Protein AF-A0AAN5CFC8-F1 (afdb_monomer)

Radius of gyration: 13.32 Å; Cα contacts (8 Å, |Δi|>4): 120; chains: 1; bounding box: 36×22×31 Å

Sequence (70 aa):
YTNNNNWDEIVGINWDGVSKYPLWWANYNGQANFNNFKPFGGWSKPDIHQYTGDIKGPCSMGNIDQNWYP

Mean predicted aligned error: 3.34 Å

pLDDT: mean 94.58, std 3.39, range [82.75, 97.94]

Foldseek 3Di:
DEEQVVCCVPPRFAAQPPVVDADAYEDQQQDQDFPPDDDTSNHPGHQKYQHHWQCQDPPNPGIDTDMHGD

Structure (mmCIF, N/CA/C/O backbone):
data_AF-A0AAN5CFC8-F1
#
_entry.id   AF-A0AAN5CFC8-F1
#
loop_
_atom_site.group_PDB
_atom_site.id
_atom_site.type_symbol
_atom_site.label_atom_id
_atom_site.label_alt_id
_atom_site.label_comp_id
_atom_site.label_asym_id
_atom_site.label_entity_id
_atom_site.label_seq_id
_atom_site.pdbx_PDB_ins_code
_atom_site.Cartn_x
_atom_site.Cartn_y
_atom_site.Cartn_z
_atom_site.occupancy
_atom_site.B_iso_or_equiv
_atom_site.auth_seq_id
_atom_site.auth_comp_id
_atom_site.auth_asym_id
_atom_site.auth_atom_id
_atom_site.pdbx_PDB_model_num
ATOM 1 N N . TYR A 1 1 ? -1.607 -7.918 0.961 1.00 95.00 1 TYR A N 1
ATOM 2 C CA . TYR A 1 1 ? -1.528 -7.293 -0.369 1.00 95.00 1 TYR A CA 1
ATOM 3 C C . TYR A 1 1 ? -2.913 -7.314 -0.984 1.00 95.00 1 TYR A C 1
ATOM 5 O O . TYR A 1 1 ? -3.465 -8.400 -1.089 1.00 95.00 1 TYR A O 1
ATOM 13 N N . THR A 1 2 ? -3.505 -6.156 -1.277 1.00 96.50 2 THR A N 1
ATOM 14 C CA . THR A 1 2 ? -4.832 -6.047 -1.918 1.00 96.50 2 THR A CA 1
ATOM 15 C C . THR A 1 2 ? -5.103 -4.604 -2.369 1.00 96.50 2 THR A C 1
ATOM 17 O O . THR A 1 2 ? -4.356 -3.683 -2.038 1.00 96.50 2 THR A O 1
ATOM 20 N N . ASN A 1 3 ? -6.204 -4.392 -3.083 1.00 96.06 3 ASN A N 1
ATOM 21 C CA . ASN A 1 3 ? -6.827 -3.088 -3.293 1.00 96.06 3 ASN A CA 1
ATOM 22 C C . ASN A 1 3 ? -8.282 -3.113 -2.792 1.00 96.06 3 ASN A C 1
ATOM 24 O O . ASN A 1 3 ? -8.800 -4.166 -2.422 1.00 96.06 3 ASN A O 1
ATOM 28 N N . ASN A 1 4 ? -8.935 -1.953 -2.772 1.00 96.12 4 ASN A N 1
ATOM 29 C CA . ASN A 1 4 ? -10.302 -1.801 -2.274 1.00 96.12 4 ASN A CA 1
ATOM 30 C C . ASN A 1 4 ? -11.334 -2.598 -3.097 1.00 96.12 4 ASN A C 1
ATOM 32 O O . ASN A 1 4 ? -12.273 -3.124 -2.514 1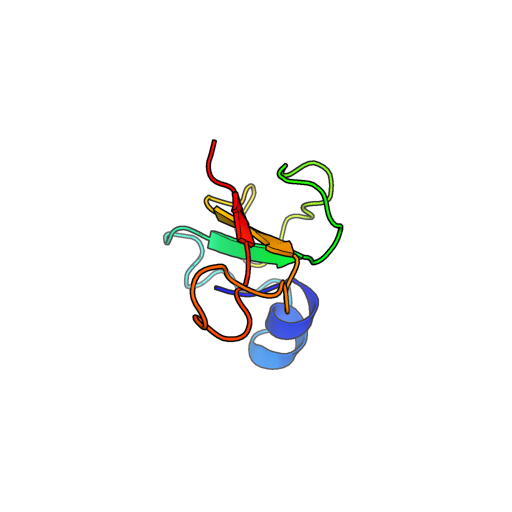.00 96.12 4 ASN A O 1
ATOM 36 N N . ASN A 1 5 ? -11.155 -2.713 -4.419 1.00 96.44 5 ASN A N 1
ATOM 37 C CA . ASN A 1 5 ? -12.096 -3.426 -5.289 1.00 96.44 5 ASN A CA 1
ATOM 38 C C . ASN A 1 5 ? -12.048 -4.934 -5.018 1.00 96.44 5 ASN A C 1
ATOM 40 O O . ASN A 1 5 ? -13.073 -5.546 -4.746 1.00 96.44 5 ASN A O 1
ATOM 44 N N . ASN A 1 6 ? -10.849 -5.523 -5.001 1.00 96.81 6 ASN A N 1
ATOM 45 C CA . ASN A 1 6 ? -10.703 -6.951 -4.724 1.00 96.81 6 ASN A CA 1
ATOM 46 C C . ASN A 1 6 ? -11.055 -7.294 -3.275 1.00 96.81 6 ASN A C 1
ATOM 48 O O . ASN A 1 6 ? -11.546 -8.386 -3.008 1.00 96.81 6 ASN A O 1
ATOM 52 N N . TRP A 1 7 ? -10.836 -6.373 -2.333 1.00 97.56 7 TRP A N 1
ATOM 53 C CA . TRP A 1 7 ? -11.296 -6.573 -0.961 1.00 97.56 7 TRP A CA 1
ATOM 54 C C . TRP A 1 7 ? -12.818 -6.703 -0.896 1.00 97.56 7 TRP A C 1
ATOM 56 O O . TRP A 1 7 ? -13.329 -7.639 -0.282 1.00 97.56 7 TRP A O 1
ATOM 66 N N . ASP A 1 8 ? -13.532 -5.801 -1.575 1.00 97.75 8 ASP A N 1
ATOM 67 C CA . ASP A 1 8 ? -14.992 -5.826 -1.633 1.00 97.75 8 ASP A CA 1
ATOM 68 C C . ASP A 1 8 ? -15.525 -7.103 -2.291 1.00 97.75 8 ASP A C 1
ATOM 70 O O . ASP A 1 8 ? -16.410 -7.757 -1.748 1.00 97.75 8 ASP A O 1
ATOM 74 N N . GLU A 1 9 ? -14.917 -7.525 -3.400 1.00 97.75 9 GLU A N 1
ATOM 75 C CA . GLU A 1 9 ? -15.314 -8.736 -4.127 1.00 97.75 9 GLU A CA 1
ATOM 76 C C . GLU A 1 9 ? -15.111 -10.036 -3.329 1.00 97.75 9 GLU A C 1
ATOM 78 O O . GLU A 1 9 ? -15.887 -10.977 -3.492 1.00 97.75 9 GLU A O 1
ATOM 83 N N . ILE A 1 10 ? -14.069 -10.121 -2.493 1.00 97.06 10 ILE A N 1
ATOM 84 C CA . ILE A 1 10 ? -13.681 -11.377 -1.827 1.00 97.06 10 ILE A CA 1
ATOM 85 C C . ILE A 1 10 ? -14.296 -11.494 -0.430 1.00 97.06 10 ILE A C 1
ATOM 87 O O . ILE A 1 10 ? -14.800 -12.557 -0.066 1.00 97.06 10 ILE A O 1
ATOM 91 N N . VAL A 1 11 ? -14.212 -10.433 0.376 1.00 97.06 11 VAL A N 1
ATOM 92 C CA . VAL A 1 11 ? -14.613 -10.456 1.796 1.00 97.06 11 VAL A CA 1
ATOM 93 C C . VAL A 1 11 ? -15.650 -9.389 2.153 1.00 97.06 11 VAL A C 1
ATOM 95 O O . VAL A 1 11 ? -16.181 -9.409 3.263 1.00 97.06 11 VAL A O 1
ATOM 98 N N . GLY A 1 12 ? -15.969 -8.483 1.225 1.00 96.75 12 GLY A N 1
ATOM 99 C CA . GLY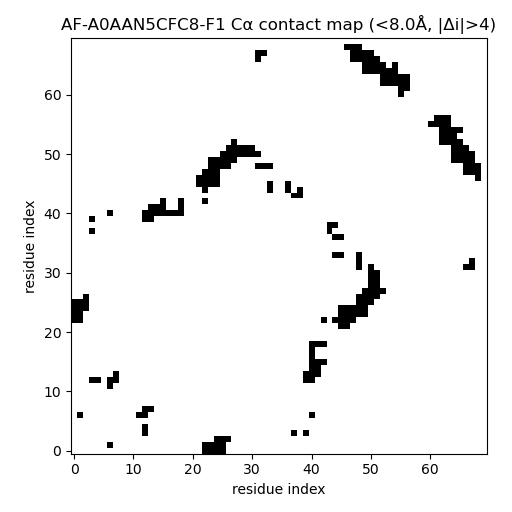 A 1 12 ? -16.791 -7.301 1.465 1.00 96.75 12 GLY A CA 1
ATOM 100 C C . GLY A 1 12 ? -15.977 -6.141 2.043 1.00 96.75 12 GLY A C 1
ATOM 101 O O . GLY A 1 12 ? -15.143 -6.322 2.933 1.00 96.75 12 GLY A O 1
ATOM 102 N N . ILE A 1 13 ? -16.242 -4.917 1.572 1.00 97.19 13 ILE A N 1
ATOM 103 C CA . ILE A 1 13 ? -15.399 -3.736 1.839 1.00 97.19 13 ILE A CA 1
ATOM 104 C C . ILE A 1 13 ? -15.174 -3.440 3.335 1.00 97.19 13 ILE A C 1
ATOM 106 O O . ILE A 1 13 ? -14.147 -2.871 3.714 1.00 97.19 13 ILE A O 1
ATOM 110 N N . ASN A 1 14 ? -16.116 -3.851 4.189 1.00 97.12 14 ASN A N 1
ATOM 111 C CA . ASN A 1 14 ? -16.119 -3.582 5.627 1.00 97.12 14 ASN A CA 1
ATOM 112 C C . ASN A 1 14 ? -15.493 -4.693 6.484 1.00 97.12 14 ASN A C 1
ATOM 114 O O . ASN A 1 14 ? -15.345 -4.493 7.686 1.00 97.12 14 ASN A O 1
ATOM 118 N N . TRP A 1 15 ? -15.151 -5.857 5.923 1.00 97.75 15 TRP A N 1
ATOM 119 C CA . TRP A 1 15 ? -14.576 -6.943 6.719 1.00 97.75 15 TRP A CA 1
ATOM 120 C C . TRP A 1 15 ? -13.142 -6.611 7.150 1.00 97.75 15 TRP A C 1
ATOM 122 O O . TRP A 1 15 ? -12.291 -6.320 6.310 1.00 97.75 15 TRP A O 1
ATOM 132 N N . ASP A 1 16 ? -12.868 -6.665 8.454 1.00 97.69 16 ASP A N 1
ATOM 133 C CA . ASP A 1 16 ? -11.659 -6.119 9.087 1.00 97.69 16 ASP A CA 1
ATOM 134 C C . ASP A 1 16 ? -10.818 -7.160 9.847 1.00 97.69 16 ASP A C 1
ATOM 136 O O . ASP A 1 16 ? -9.876 -6.803 10.561 1.00 97.69 16 ASP A O 1
ATOM 140 N N . GLY A 1 17 ? -11.104 -8.455 9.670 1.00 96.88 17 GLY A N 1
ATOM 141 C CA . GLY A 1 17 ? -10.513 -9.547 10.460 1.00 96.88 17 GLY A CA 1
ATOM 142 C C . GLY A 1 17 ? -8.984 -9.674 10.381 1.00 96.88 17 GLY A C 1
ATOM 143 O O . GLY A 1 17 ? -8.373 -10.381 11.186 1.00 96.88 17 GLY A O 1
ATOM 144 N N . VAL A 1 18 ? -8.346 -8.978 9.437 1.00 96.31 18 VAL A N 1
ATOM 145 C CA . VAL A 1 18 ? -6.885 -8.940 9.255 1.00 96.31 18 VAL A CA 1
ATOM 146 C C . VAL A 1 18 ? -6.297 -7.526 9.286 1.00 96.31 18 VAL A C 1
ATOM 148 O O . VAL A 1 18 ? -5.113 -7.363 8.999 1.00 96.31 18 VAL A O 1
ATOM 151 N N . SER A 1 19 ? -7.075 -6.519 9.692 1.00 96.12 19 SER A N 1
ATOM 152 C CA . SER A 1 19 ? -6.643 -5.112 9.796 1.00 96.12 19 SER A CA 1
ATOM 153 C C . SER A 1 19 ? -5.408 -4.901 10.686 1.00 96.12 19 SER A C 1
ATOM 155 O O . SER A 1 19 ? -4.674 -3.930 10.528 1.00 96.12 19 SER A O 1
ATOM 157 N N . LYS A 1 20 ? -5.126 -5.848 11.592 1.00 96.81 20 LYS A N 1
ATOM 158 C CA . LYS A 1 20 ? -3.923 -5.877 12.440 1.00 96.81 20 LYS A CA 1
ATOM 159 C C . LYS A 1 20 ? -2.604 -6.086 11.681 1.00 96.81 20 LYS A C 1
ATOM 161 O O . LYS A 1 20 ? -1.543 -5.904 12.273 1.00 96.81 20 LYS A O 1
ATOM 166 N N . TYR A 1 21 ? -2.648 -6.541 10.430 1.00 97.12 21 TYR A N 1
ATOM 167 C CA . TYR A 1 21 ? -1.453 -6.786 9.624 1.00 97.12 21 TYR A CA 1
ATOM 168 C C . TYR A 1 21 ? -1.150 -5.607 8.696 1.00 97.12 21 TYR A C 1
ATOM 170 O O . TYR A 1 21 ? -2.085 -4.930 8.263 1.00 97.12 21 TYR A O 1
ATOM 178 N N . PRO A 1 22 ? 0.129 -5.394 8.333 1.00 97.19 22 PRO A N 1
ATOM 179 C CA . PRO A 1 22 ? 0.504 -4.352 7.391 1.00 97.19 22 PRO A CA 1
ATOM 180 C C . PRO A 1 22 ? -0.189 -4.500 6.038 1.00 97.19 22 PRO A C 1
ATOM 182 O O . PRO A 1 22 ? -0.300 -5.606 5.489 1.00 97.19 22 PRO A O 1
ATOM 185 N N . LEU A 1 23 ? -0.612 -3.376 5.468 1.00 97.38 23 LEU A N 1
ATOM 186 C CA . LEU A 1 23 ? -1.267 -3.349 4.170 1.00 97.38 23 LEU A CA 1
ATOM 187 C C . LEU A 1 23 ? -0.271 -2.976 3.071 1.00 97.38 23 LEU A C 1
ATOM 189 O O . LEU A 1 23 ? 0.209 -1.848 2.982 1.00 97.38 23 LEU A O 1
ATOM 193 N N . TRP A 1 24 ? -0.037 -3.923 2.167 1.00 97.62 24 TRP A N 1
ATOM 194 C CA . TRP A 1 24 ? 0.529 -3.639 0.851 1.00 97.62 24 TRP A CA 1
ATOM 195 C C . TRP A 1 24 ? -0.612 -3.343 -0.126 1.00 97.62 24 TRP A C 1
ATOM 197 O O . TRP A 1 24 ? -1.348 -4.242 -0.536 1.00 97.62 24 TRP A O 1
ATOM 207 N N . TRP A 1 25 ? -0.797 -2.067 -0.433 1.00 97.25 25 TRP A N 1
ATOM 208 C CA . TRP A 1 25 ? -1.886 -1.544 -1.243 1.00 97.25 25 TRP A CA 1
ATOM 209 C C . TRP A 1 25 ? -1.491 -1.447 -2.717 1.00 97.25 25 TRP A C 1
ATOM 211 O O . TRP A 1 25 ? -0.470 -0.849 -3.047 1.00 97.25 25 TRP A O 1
ATOM 221 N N . ALA A 1 26 ? -2.305 -2.013 -3.606 1.00 96.19 26 ALA A N 1
ATOM 222 C CA . ALA A 1 26 ? -2.097 -1.921 -5.049 1.00 96.19 26 ALA A CA 1
ATOM 223 C C . ALA A 1 26 ? -2.955 -0.807 -5.659 1.00 96.19 26 ALA A C 1
ATOM 225 O O . ALA A 1 26 ? -4.185 -0.839 -5.580 1.00 96.19 26 ALA A O 1
ATOM 226 N N . ASN A 1 27 ? -2.318 0.181 -6.284 1.00 94.94 27 ASN A N 1
ATOM 227 C CA . ASN A 1 27 ? -3.008 1.226 -7.034 1.00 94.94 27 ASN A CA 1
ATOM 228 C C . ASN A 1 27 ? -2.061 1.836 -8.068 1.00 94.94 27 ASN A C 1
ATOM 230 O O . ASN A 1 27 ? -1.226 2.669 -7.729 1.00 94.94 27 ASN A O 1
ATOM 234 N N . TYR A 1 28 ? -2.207 1.438 -9.330 1.00 92.56 28 TYR A N 1
ATOM 235 C CA . TYR A 1 28 ? -1.295 1.819 -10.412 1.00 92.56 28 TYR A CA 1
ATOM 236 C C . TYR A 1 28 ? -1.535 3.251 -10.918 1.00 92.56 28 TYR A C 1
ATOM 238 O O . TYR A 1 28 ? -1.979 3.466 -12.042 1.00 92.56 28 TYR A O 1
ATOM 246 N N . ASN A 1 29 ? -1.287 4.244 -10.065 1.00 92.06 29 ASN A N 1
ATOM 247 C CA . ASN A 1 29 ? -1.478 5.663 -10.370 1.00 92.06 29 ASN A CA 1
ATOM 248 C C . ASN A 1 29 ? -0.185 6.380 -10.804 1.00 92.06 29 ASN A C 1
ATOM 250 O O . ASN A 1 29 ? -0.214 7.584 -11.055 1.00 92.06 29 ASN A O 1
ATOM 254 N N . GLY A 1 30 ? 0.947 5.670 -10.873 1.00 92.62 30 GLY A N 1
ATOM 255 C CA . GLY A 1 30 ? 2.240 6.238 -11.257 1.00 92.62 30 GLY A CA 1
ATOM 256 C C . GLY A 1 30 ? 2.887 7.138 -10.199 1.00 92.62 30 GLY A C 1
ATOM 257 O O . GLY A 1 30 ? 3.919 7.745 -10.475 1.00 92.62 30 GLY A O 1
ATOM 258 N N . GLN A 1 31 ? 2.313 7.242 -9.000 1.00 93.75 31 GLN A N 1
ATOM 259 C CA . GLN A 1 31 ? 2.787 8.122 -7.939 1.00 93.75 31 GLN A CA 1
ATOM 260 C C . GLN A 1 31 ? 3.256 7.314 -6.730 1.00 93.75 31 GLN A C 1
ATOM 262 O O . GLN A 1 31 ? 2.479 6.595 -6.117 1.00 93.75 31 GLN A O 1
ATOM 267 N N . ALA A 1 32 ? 4.516 7.487 -6.341 1.00 94.62 32 ALA A N 1
ATOM 268 C CA . ALA A 1 32 ? 5.101 6.856 -5.158 1.00 94.62 32 ALA A CA 1
ATOM 269 C C . ALA A 1 32 ? 4.661 7.594 -3.867 1.00 94.62 32 ALA A C 1
ATOM 271 O O . ALA A 1 32 ? 5.449 8.304 -3.246 1.00 94.62 32 ALA A O 1
ATOM 272 N N . ASN A 1 33 ? 3.368 7.534 -3.523 1.00 94.50 33 ASN A N 1
ATOM 273 C CA . ASN A 1 33 ? 2.784 8.159 -2.328 1.00 94.50 33 ASN A CA 1
ATOM 274 C C . ASN A 1 33 ? 1.425 7.533 -1.951 1.00 94.50 33 ASN A C 1
ATOM 276 O O . ASN A 1 33 ? 0.821 6.808 -2.730 1.00 94.50 33 ASN A O 1
ATOM 280 N N . PHE A 1 34 ? 0.873 7.881 -0.785 1.00 95.75 34 PHE A N 1
ATOM 281 C CA . PHE A 1 34 ? -0.435 7.373 -0.336 1.00 95.75 34 PHE A CA 1
ATOM 282 C C . PHE A 1 34 ? -1.627 8.316 -0.589 1.00 95.75 34 PHE A C 1
ATOM 284 O O . PHE A 1 34 ? -2.709 8.071 -0.059 1.00 95.75 34 PHE A O 1
ATOM 291 N N . ASN A 1 35 ? -1.486 9.382 -1.387 1.00 92.69 35 ASN A N 1
ATOM 292 C CA . ASN A 1 35 ? -2.483 10.468 -1.472 1.00 92.69 35 ASN A CA 1
ATOM 293 C C . ASN A 1 35 ? -3.870 10.026 -1.974 1.00 92.69 35 ASN A C 1
ATOM 295 O O . ASN A 1 35 ? -4.858 10.709 -1.722 1.00 92.69 35 ASN A O 1
ATOM 299 N N . ASN A 1 36 ? -3.957 8.888 -2.664 1.00 91.31 36 ASN A N 1
ATOM 300 C CA . ASN A 1 36 ? -5.206 8.349 -3.212 1.00 91.31 36 ASN A CA 1
ATOM 301 C C . ASN A 1 36 ? -5.766 7.166 -2.408 1.00 91.31 36 ASN A C 1
ATOM 303 O O . ASN A 1 36 ? -6.720 6.517 -2.847 1.00 91.31 36 ASN A O 1
ATOM 307 N N . PHE A 1 37 ? -5.176 6.856 -1.252 1.00 95.94 37 PHE A N 1
ATOM 308 C CA . PHE A 1 37 ? -5.661 5.775 -0.412 1.00 95.94 37 PHE A CA 1
ATOM 309 C C . PHE A 1 37 ? -7.029 6.125 0.182 1.00 95.94 37 PHE A C 1
ATOM 311 O O . PHE A 1 37 ? -7.219 7.180 0.788 1.00 95.94 37 PHE A O 1
ATOM 318 N N . LYS A 1 38 ? -7.982 5.206 0.032 1.00 95.62 38 LYS A N 1
ATOM 319 C CA . LYS A 1 38 ? -9.282 5.258 0.703 1.00 95.62 38 LYS A CA 1
ATOM 320 C C . LYS A 1 38 ? -9.306 4.158 1.759 1.00 95.62 38 LYS A C 1
ATOM 322 O O . LYS A 1 38 ? -9.031 3.021 1.387 1.00 95.62 38 LYS A O 1
ATOM 327 N N . PRO A 1 39 ? -9.636 4.455 3.026 1.00 96.75 39 PRO A N 1
ATOM 328 C CA . PRO A 1 39 ? -9.749 3.430 4.056 1.00 96.75 39 PRO A CA 1
ATOM 329 C C . PRO A 1 39 ? -10.751 2.336 3.676 1.00 96.75 39 PRO A C 1
ATOM 331 O O . PRO A 1 39 ? -11.846 2.629 3.196 1.00 96.75 39 PRO A O 1
ATOM 334 N N . PHE A 1 40 ? -10.375 1.082 3.906 1.00 97.88 40 PHE A N 1
ATOM 335 C CA . PHE A 1 40 ? -11.226 -0.099 3.746 1.00 97.88 40 PHE A CA 1
ATOM 336 C C . PHE A 1 40 ? -10.722 -1.213 4.662 1.00 97.88 40 PHE A C 1
ATOM 338 O 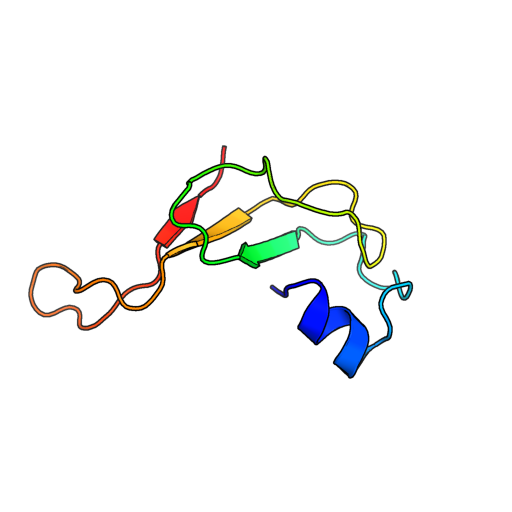O . PHE A 1 40 ? -9.576 -1.166 5.108 1.00 97.88 40 PHE A O 1
ATOM 345 N N . GLY A 1 41 ? -11.559 -2.212 4.951 1.00 96.75 41 GLY A N 1
ATOM 346 C CA . GLY A 1 41 ? -11.143 -3.414 5.683 1.00 96.75 41 GLY A CA 1
ATOM 347 C C . GLY A 1 41 ? -10.455 -3.162 7.030 1.00 96.75 41 GLY A C 1
ATOM 348 O O . GLY A 1 41 ? -9.573 -3.918 7.423 1.00 96.75 41 GLY A O 1
ATOM 349 N N . GLY A 1 42 ? -10.797 -2.060 7.705 1.00 97.12 42 GLY A N 1
ATOM 350 C CA . GLY A 1 42 ? -10.180 -1.629 8.964 1.00 97.12 42 GLY A CA 1
ATOM 351 C C . GLY A 1 42 ? -8.820 -0.924 8.838 1.00 97.12 42 GLY A C 1
ATOM 352 O O . GLY A 1 42 ? -8.322 -0.406 9.835 1.00 97.12 42 GLY A O 1
ATOM 353 N N . TRP A 1 43 ? -8.224 -0.829 7.645 1.00 97.94 43 TRP A N 1
ATOM 354 C CA . TRP A 1 43 ? -6.986 -0.073 7.436 1.00 97.94 43 TRP A CA 1
ATOM 355 C C . TRP A 1 43 ? -7.260 1.413 7.220 1.00 97.94 43 TRP A C 1
ATOM 357 O O . TRP A 1 43 ? -7.953 1.807 6.282 1.00 97.94 43 TRP A O 1
ATOM 367 N N . S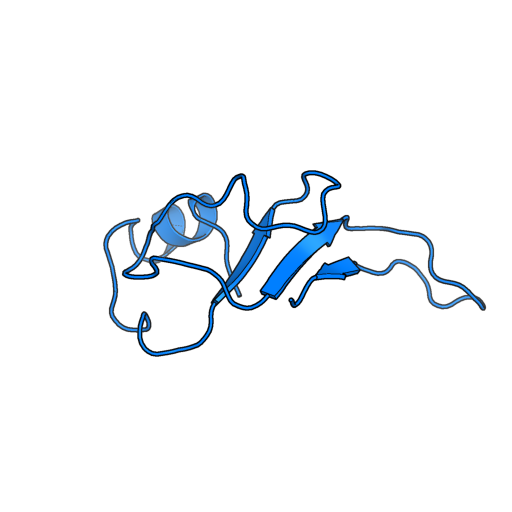ER A 1 44 ? -6.648 2.252 8.055 1.00 96.44 44 SER A N 1
ATOM 368 C CA . SER A 1 44 ? -6.666 3.713 7.910 1.00 96.44 44 SER A CA 1
ATOM 369 C C . SER A 1 44 ? -5.509 4.254 7.067 1.00 96.44 44 SER A C 1
ATOM 371 O O . SER A 1 44 ? -5.618 5.348 6.517 1.00 96.44 44 SER A O 1
ATOM 373 N N . LYS A 1 45 ? -4.421 3.487 6.932 1.00 95.81 45 LYS A N 1
ATOM 374 C CA . LYS A 1 45 ? -3.285 3.781 6.053 1.00 95.81 45 LYS A CA 1
ATOM 375 C C . LYS A 1 45 ? -2.638 2.485 5.550 1.00 95.81 45 LYS A C 1
ATOM 377 O O . LYS A 1 45 ? -2.649 1.499 6.289 1.00 95.81 45 LYS A O 1
ATOM 382 N N . PRO A 1 46 ? -2.049 2.484 4.346 1.00 96.75 46 PRO A N 1
ATOM 383 C CA . PRO A 1 46 ? -1.188 1.406 3.895 1.00 96.75 46 PRO A CA 1
ATOM 384 C C . PRO A 1 46 ? 0.227 1.559 4.468 1.00 96.75 46 PRO A C 1
ATOM 386 O O . PRO A 1 46 ? 0.608 2.614 4.982 1.00 96.75 46 PRO A O 1
ATOM 389 N N . ASP A 1 47 ? 1.008 0.493 4.352 1.00 97.19 47 ASP A N 1
ATOM 390 C CA . ASP A 1 47 ? 2.430 0.465 4.697 1.00 97.19 47 ASP A CA 1
ATOM 391 C C . ASP A 1 47 ? 3.292 0.448 3.435 1.00 97.19 47 ASP A C 1
ATOM 393 O O . ASP A 1 47 ? 4.313 1.121 3.383 1.00 97.19 47 ASP A O 1
ATOM 397 N N . ILE A 1 48 ? 2.856 -0.266 2.392 1.00 97.69 48 ILE A N 1
ATOM 398 C CA . ILE A 1 48 ? 3.522 -0.319 1.083 1.00 97.69 48 ILE A CA 1
ATOM 399 C C . ILE A 1 48 ? 2.503 0.039 0.003 1.00 97.69 48 ILE A C 1
ATOM 401 O O . ILE A 1 48 ? 1.354 -0.396 0.071 1.00 97.69 48 ILE A O 1
ATOM 405 N N . HIS A 1 49 ? 2.922 0.772 -1.027 1.00 97.19 49 HIS A N 1
ATOM 406 C CA . HIS A 1 49 ? 2.105 1.065 -2.205 1.00 97.19 49 HIS A CA 1
ATOM 407 C C . HIS A 1 49 ? 2.753 0.539 -3.482 1.00 97.19 49 HIS A C 1
ATOM 409 O O . HIS A 1 49 ? 3.836 0.980 -3.851 1.00 97.19 49 HIS A O 1
ATOM 415 N N . GLN A 1 50 ? 2.087 -0.385 -4.171 1.00 96.56 50 GLN A N 1
ATOM 416 C CA . GLN A 1 50 ? 2.447 -0.777 -5.532 1.00 96.56 50 GLN A CA 1
ATOM 417 C C . GLN A 1 50 ? 1.826 0.222 -6.516 1.00 96.56 50 GLN A C 1
ATOM 419 O O . GLN A 1 50 ? 0.602 0.239 -6.685 1.00 96.56 50 GLN A O 1
ATOM 424 N N . TYR A 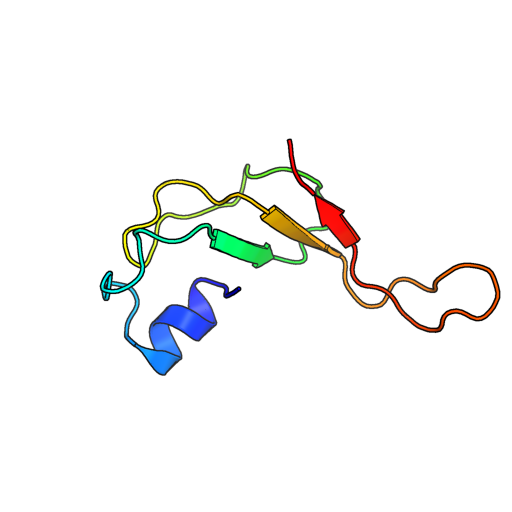1 51 ? 2.659 1.076 -7.120 1.00 94.50 51 TYR A N 1
ATOM 425 C CA . TYR A 1 51 ? 2.212 2.274 -7.849 1.00 94.50 51 TYR A CA 1
ATOM 426 C C . TYR A 1 51 ? 2.408 2.207 -9.367 1.00 94.50 51 TYR A C 1
ATOM 428 O O . TYR A 1 51 ? 1.755 2.946 -10.106 1.00 94.50 51 TYR A O 1
ATOM 436 N N . THR A 1 52 ? 3.262 1.306 -9.845 1.00 92.75 52 THR A N 1
ATOM 437 C CA . THR A 1 52 ? 3.442 0.987 -11.267 1.00 92.75 52 THR A CA 1
ATOM 438 C C . THR A 1 52 ? 3.615 -0.514 -11.429 1.00 92.75 52 THR A C 1
ATOM 440 O O . THR A 1 52 ? 4.221 -1.173 -10.582 1.00 92.75 52 THR A O 1
ATOM 443 N N . GLY A 1 53 ? 3.068 -1.038 -12.521 1.00 90.44 53 GLY A N 1
ATOM 444 C CA . GLY A 1 53 ? 3.283 -2.411 -12.955 1.00 90.44 53 GLY A CA 1
ATOM 445 C C . GLY A 1 53 ? 3.934 -2.453 -14.330 1.00 90.44 53 GLY A C 1
ATOM 446 O O . GLY A 1 53 ? 3.999 -1.433 -15.022 1.00 90.44 53 GLY A O 1
ATOM 447 N N . ASP A 1 54 ? 4.413 -3.633 -14.710 1.00 89.69 54 ASP A N 1
ATOM 448 C CA . ASP A 1 54 ? 4.922 -3.926 -16.057 1.00 89.69 54 ASP A CA 1
ATOM 449 C C . ASP A 1 54 ? 6.066 -3.021 -16.554 1.00 89.69 54 ASP A C 1
ATOM 451 O O . ASP A 1 54 ? 6.256 -2.813 -17.756 1.00 89.69 54 ASP A O 1
ATOM 455 N N . ILE A 1 55 ? 6.882 -2.491 -15.642 1.00 89.69 55 ILE A N 1
ATOM 456 C CA . ILE A 1 55 ? 8.046 -1.690 -16.020 1.00 89.69 55 ILE A CA 1
ATOM 457 C C . ILE A 1 55 ? 9.150 -2.621 -16.507 1.00 89.69 55 ILE A C 1
ATOM 459 O O . ILE A 1 55 ? 9.542 -3.548 -15.805 1.00 89.69 55 ILE A O 1
ATOM 463 N N . LYS A 1 56 ? 9.704 -2.360 -17.695 1.00 89.81 56 LYS A N 1
ATOM 464 C CA . LYS A 1 56 ? 10.842 -3.132 -18.206 1.00 89.81 56 LYS A CA 1
ATOM 465 C C . LYS A 1 56 ? 12.039 -2.984 -17.264 1.00 89.81 56 LYS A C 1
ATOM 467 O O . LYS A 1 56 ? 12.629 -1.908 -17.153 1.00 89.81 56 LYS A O 1
ATOM 472 N N . GLY A 1 57 ? 12.398 -4.080 -16.611 1.00 85.94 57 GLY A N 1
ATOM 473 C CA . GLY A 1 57 ? 13.514 -4.161 -15.688 1.00 85.94 57 GLY A CA 1
ATOM 474 C C . GLY A 1 57 ? 14.871 -4.056 -16.397 1.00 85.94 57 GLY A C 1
ATOM 475 O O . GLY A 1 57 ? 14.996 -4.367 -17.589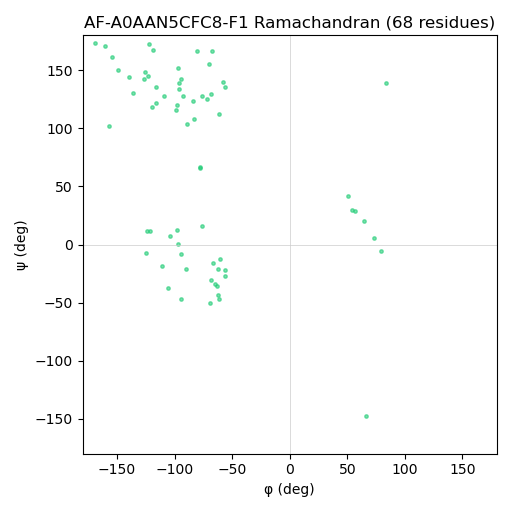 1.00 85.94 57 GLY A O 1
ATOM 476 N N . PRO A 1 58 ? 15.918 -3.622 -15.676 1.00 87.56 58 PRO A N 1
ATOM 477 C CA . PRO A 1 58 ? 17.278 -3.582 -16.201 1.00 87.56 58 PRO A CA 1
ATOM 478 C C . PRO A 1 58 ? 17.831 -4.996 -16.430 1.00 87.56 58 PRO A C 1
ATOM 480 O O . PRO A 1 58 ? 17.283 -5.979 -15.940 1.00 87.56 58 PRO A O 1
ATOM 483 N N . CYS A 1 59 ? 18.946 -5.101 -17.158 1.00 87.38 59 CYS A N 1
ATOM 484 C CA . CYS A 1 59 ? 19.751 -6.330 -17.241 1.00 87.38 59 CYS A CA 1
ATOM 485 C C . CYS A 1 59 ? 18.956 -7.611 -17.581 1.00 87.38 59 CYS A C 1
ATOM 487 O O . CYS A 1 59 ? 19.194 -8.662 -16.993 1.00 87.38 59 CYS A O 1
ATOM 489 N N . SER A 1 60 ? 18.011 -7.529 -18.525 1.00 89.25 60 SER A N 1
ATOM 490 C CA . SER A 1 60 ? 17.169 -8.659 -18.967 1.00 89.25 60 SER A CA 1
ATOM 491 C C . SER A 1 60 ? 16.226 -9.238 -17.898 1.00 89.25 60 SER A C 1
ATOM 493 O O . SER A 1 60 ? 15.735 -10.351 -18.062 1.00 89.25 60 SER A O 1
ATOM 495 N N . MET A 1 61 ? 15.913 -8.485 -16.838 1.00 82.75 61 MET A N 1
ATOM 496 C CA . MET A 1 61 ? 15.102 -8.936 -15.693 1.00 82.75 61 MET A CA 1
ATOM 497 C C . MET A 1 61 ? 13.579 -9.009 -15.958 1.00 82.75 61 MET A C 1
ATOM 499 O O . MET A 1 61 ? 12.793 -9.106 -15.023 1.00 82.75 61 MET A O 1
ATOM 503 N N . GLY A 1 62 ? 13.134 -8.992 -17.217 1.00 89.06 62 GLY A N 1
ATOM 504 C CA . GLY A 1 62 ? 11.706 -9.015 -17.561 1.00 89.06 62 GLY A CA 1
ATOM 505 C C . GLY A 1 62 ? 10.966 -7.748 -17.118 1.00 89.06 62 GLY A C 1
ATOM 506 O O . GLY A 1 62 ? 11.542 -6.662 -17.133 1.00 89.06 62 GLY A O 1
ATOM 507 N N . ASN A 1 63 ? 9.691 -7.885 -16.759 1.00 92.19 63 ASN A N 1
ATOM 508 C CA . ASN A 1 63 ? 8.867 -6.799 -16.229 1.00 92.19 63 ASN A CA 1
ATOM 509 C C . ASN A 1 63 ? 8.879 -6.811 -14.695 1.00 92.19 63 ASN A C 1
ATOM 511 O O . ASN A 1 63 ? 8.866 -7.879 -14.085 1.00 92.19 63 ASN A O 1
ATOM 515 N N . ILE A 1 64 ? 8.883 -5.628 -14.085 1.00 91.75 64 ILE A N 1
ATOM 516 C CA . ILE A 1 64 ? 8.861 -5.435 -12.637 1.00 91.75 64 ILE A CA 1
ATOM 517 C C . ILE A 1 64 ? 7.712 -4.516 -12.225 1.00 91.75 64 ILE A C 1
ATOM 519 O O . ILE A 1 64 ? 7.377 -3.560 -12.929 1.00 91.75 64 ILE A O 1
ATOM 523 N N . ASP A 1 65 ? 7.184 -4.766 -11.032 1.00 93.25 65 ASP A N 1
ATOM 524 C CA . ASP A 1 65 ? 6.281 -3.847 -10.350 1.00 93.25 65 ASP A CA 1
ATOM 525 C C . ASP A 1 65 ? 7.075 -2.989 -9.366 1.00 93.25 65 ASP A C 1
ATOM 527 O O . ASP A 1 65 ? 7.885 -3.507 -8.587 1.00 93.25 65 ASP A O 1
ATOM 531 N N . GLN A 1 66 ? 6.840 -1.679 -9.366 1.00 93.75 66 GLN A N 1
ATOM 532 C CA . GLN A 1 66 ? 7.511 -0.782 -8.431 1.00 93.75 66 GLN A CA 1
ATOM 533 C C . GLN A 1 66 ? 6.636 -0.526 -7.210 1.00 93.75 66 GLN A C 1
ATOM 535 O O . GLN A 1 66 ? 5.422 -0.318 -7.294 1.00 93.75 66 GLN A O 1
ATOM 540 N N . ASN A 1 67 ? 7.300 -0.521 -6.058 1.00 95.56 67 ASN A N 1
ATOM 541 C CA . ASN A 1 67 ? 6.683 -0.355 -4.756 1.00 95.56 67 ASN A CA 1
ATOM 542 C C . ASN A 1 67 ? 7.308 0.831 -4.032 1.00 95.56 67 ASN A C 1
ATOM 544 O O . ASN A 1 67 ? 8.506 1.084 -4.162 1.00 95.56 67 ASN A O 1
ATOM 548 N N . TRP A 1 68 ? 6.490 1.546 -3.273 1.00 94.94 68 TRP A N 1
ATOM 549 C CA . TRP A 1 68 ? 6.899 2.664 -2.443 1.00 94.94 68 TRP A CA 1
ATOM 550 C C . TRP A 1 68 ? 6.650 2.351 -0.970 1.00 94.94 68 TRP A C 1
ATOM 552 O O . TRP A 1 68 ? 5.592 1.830 -0.608 1.00 94.94 68 TRP A O 1
ATOM 562 N N . TYR A 1 69 ? 7.641 2.675 -0.147 1.00 93.31 69 TYR A N 1
ATOM 563 C CA . T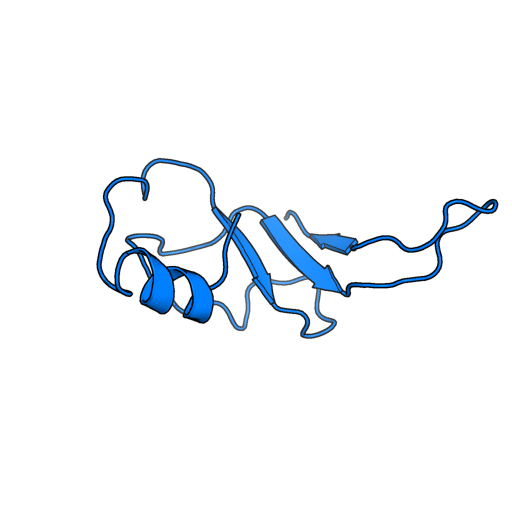YR A 1 69 ? 7.608 2.617 1.309 1.00 93.31 69 TYR A CA 1
ATOM 564 C C . TYR A 1 69 ? 8.258 3.915 1.829 1.00 93.31 69 TYR A C 1
ATOM 566 O O . TYR A 1 69 ? 9.319 4.271 1.303 1.00 93.31 69 TYR A O 1
ATOM 574 N N . PRO A 1 70 ? 7.624 4.646 2.764 1.00 86.88 70 PRO A N 1
ATOM 575 C CA . PRO A 1 70 ? 8.133 5.915 3.292 1.00 86.88 70 PRO A CA 1
ATOM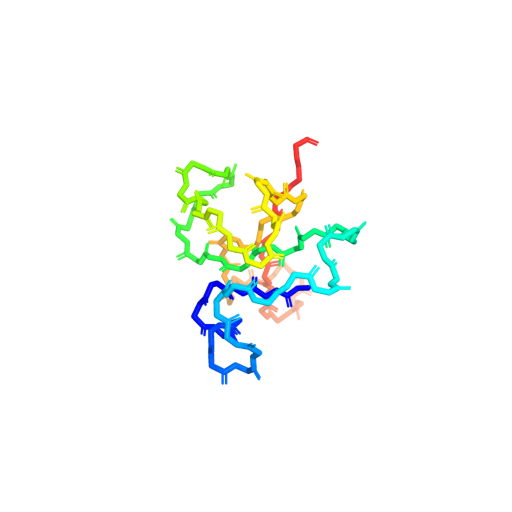 576 C C . PRO A 1 70 ? 9.393 5.782 4.158 1.00 86.88 70 PRO A C 1
ATOM 578 O O . PRO A 1 70 ? 9.580 4.730 4.811 1.00 86.88 70 PRO A O 1
#

Secondary structure (DSSP, 8-state):
-B-HHHHHHHH-TT--TTTTS--EEE--SS-SSSTT---BTTBSS-SEEEEEEEEE-STT--EEEEEE--

Solvent-accessible surface area (backbone atoms only — not comparable to full-atom values): 4218 Å² total; per-residue (Å²): 110,49,37,69,68,61,39,33,76,75,66,35,48,76,50,40,96,61,38,92,50,82,36,36,32,54,53,76,73,74,49,86,64,70,89,82,72,71,70,47,28,70,31,82,68,69,59,31,35,35,13,40,66,73,40,80,40,70,95,82,59,51,62,39,67,45,71,34,67,134

Organism: NCBI:txid1317129

Nearest PDB structures (foldseek):
  6zm8-assembly1_A  TM=7.478E-01  e=1.077E-02  Sodiomyces alcalophilus
  5jip-assembly1_B  TM=6.460E-01  e=8.210E-03  Clostridium perfringens
  1jfx-assembly1_A  TM=7.044E-01  e=3.188E-02  Streptomyces coelicolor
  4krt-assembly2_B  TM=6.566E-01  e=1.238E-01  Clostridium phage phiSM101
  4ff5-assembly1_A  TM=6.346E-01  e=5.143E-01  Streptococcus pneumoniae

InterPro domains:
  IPR002053 Glycoside hydrolase, family 25 [PS51904] (1-70)
  IPR017853 Glycoside hydr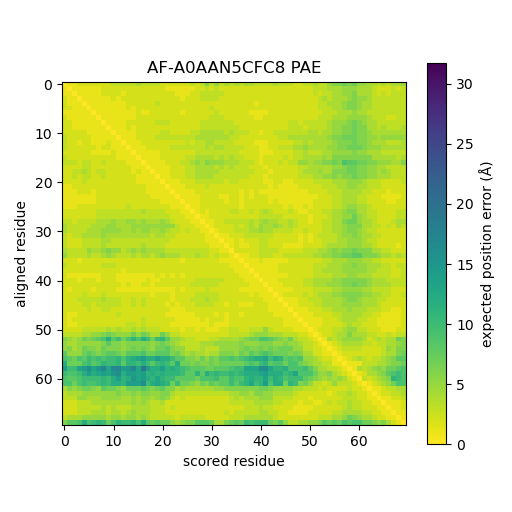olase superfamily [SSF51445] (1-69)
  IPR051595 Glycosyl Hydrolase 25 Enzymes [PTHR23208] (1-70)